Protein AF-A0A841VH98-F1 (afdb_monomer_lite)

Radius of gyration: 19.86 Å; chains: 1; bounding box: 43×53×38 Å

Foldseek 3Di:
DVVVVVVVVVVVCCVVCVVVVVVVVCVVQVVPPPRDPVDPVVDDPVRVVVVVVVVVVVVVLVVCCVVDDPVVNVVCCVPVVCPVVVVVVDPPDD

pLDDT: mean 80.6, std 12.74, range [43.28, 96.75]

Secondary structure (DSSP, 8-state):
-HHHHHHHHHHHHHHHHHHHHHHHHHHHHHTSTT---S------HHHHHHHHHHHHHHHHHHHHHHHS-HHHHHHHHHHTSTHHHHHHTS----

Sequence (94 aa):
YKLYTIIEEFEKWFQVNGQEWLNKIAEAMSNIPRINISTDWQFTEEEQQQLRQYYDANRLLVDCLNSASEKMRSHIEDTLLLPIAEVEKRPFKN

Structure (mmCIF, N/CA/C/O backbone):
data_AF-A0A841VH98-F1
#
_entry.id   AF-A0A841VH98-F1
#
loop_
_atom_site.group_PDB
_atom_site.id
_atom_site.type_symbol
_atom_site.label_atom_id
_atom_site.label_alt_id
_atom_site.label_comp_id
_atom_site.label_asym_id
_atom_site.label_entity_id
_atom_site.label_seq_id
_atom_site.pdbx_PDB_ins_code
_atom_site.Cartn_x
_atom_site.Cartn_y
_atom_site.Cartn_z
_atom_site.occupancy
_atom_site.B_iso_or_equiv
_atom_site.auth_seq_id
_atom_site.auth_comp_id
_atom_site.auth_asym_id
_atom_site.auth_atom_id
_atom_site.pdbx_PDB_model_num
ATOM 1 N N . TYR A 1 1 ? -10.670 28.152 1.175 1.00 62.38 1 TYR A N 1
ATOM 2 C CA . TYR A 1 1 ? -12.037 28.285 0.635 1.00 62.38 1 TYR A CA 1
ATOM 3 C C . TYR A 1 1 ? -12.458 27.055 -0.159 1.00 62.38 1 TYR A C 1
ATOM 5 O O . TYR A 1 1 ? -13.164 26.252 0.417 1.00 62.38 1 TYR A O 1
ATOM 13 N N . LYS A 1 2 ? -11.960 26.798 -1.380 1.00 71.19 2 LYS A N 1
ATOM 14 C CA . LYS A 1 2 ? -12.419 25.654 -2.204 1.00 71.19 2 LYS A CA 1
ATOM 15 C C . LYS A 1 2 ? -12.271 24.263 -1.551 1.00 71.19 2 LYS A C 1
ATOM 17 O O . LYS A 1 2 ? -13.186 23.461 -1.637 1.00 71.19 2 LYS A O 1
ATOM 22 N N . LEU A 1 3 ? -11.151 23.993 -0.870 1.00 66.50 3 LEU A N 1
ATOM 23 C CA . LEU A 1 3 ? -10.919 22.713 -0.176 1.00 66.50 3 LEU A CA 1
ATOM 24 C C . LEU A 1 3 ? -11.864 22.508 1.021 1.00 66.50 3 LEU A C 1
ATOM 26 O O . LEU A 1 3 ? -12.348 21.411 1.251 1.00 66.50 3 LEU A O 1
ATOM 30 N N . TYR A 1 4 ? -12.139 23.589 1.754 1.00 73.88 4 TYR A N 1
ATOM 31 C CA . TYR A 1 4 ? -13.032 23.586 2.913 1.00 73.88 4 TYR A CA 1
ATOM 32 C C . TYR A 1 4 ? -14.474 23.288 2.491 1.00 73.88 4 TYR A C 1
ATOM 34 O O . TYR A 1 4 ? -15.114 22.424 3.072 1.00 73.88 4 TYR A O 1
ATOM 42 N N . THR A 1 5 ? -14.933 23.904 1.399 1.00 79.94 5 THR A N 1
ATOM 43 C CA . THR A 1 5 ? -16.261 23.647 0.826 1.00 79.94 5 THR A CA 1
ATOM 44 C C . THR A 1 5 ? -16.438 22.188 0.397 1.00 79.94 5 THR A C 1
ATOM 46 O O . THR A 1 5 ? -17.476 21.599 0.668 1.00 79.94 5 THR A O 1
ATOM 49 N N . ILE A 1 6 ? -15.409 21.571 -0.197 1.00 83.69 6 ILE A N 1
ATOM 50 C CA . ILE A 1 6 ? -15.450 20.151 -0.591 1.00 83.69 6 ILE A CA 1
ATOM 51 C C . ILE A 1 6 ? -15.558 19.233 0.636 1.00 83.69 6 ILE A C 1
ATOM 53 O O . ILE A 1 6 ? -16.296 18.251 0.601 1.00 83.69 6 ILE A O 1
ATOM 57 N N . ILE A 1 7 ? -14.837 19.547 1.718 1.00 87.19 7 ILE A N 1
ATOM 58 C CA . ILE A 1 7 ? -14.890 18.766 2.962 1.00 87.19 7 ILE A CA 1
ATOM 59 C C . ILE A 1 7 ? -16.284 18.863 3.591 1.00 87.19 7 ILE A C 1
ATOM 61 O O . ILE A 1 7 ? -16.870 17.835 3.909 1.00 87.19 7 ILE A O 1
ATOM 65 N N . GLU A 1 8 ? -16.862 20.062 3.689 1.00 92.12 8 GLU A N 1
ATOM 66 C CA . GLU A 1 8 ? -18.210 20.251 4.244 1.00 92.12 8 GLU A CA 1
ATOM 67 C C . GLU A 1 8 ? -19.305 19.561 3.413 1.00 92.12 8 GLU A C 1
ATOM 69 O O . GLU A 1 8 ? -20.264 19.010 3.958 1.00 92.12 8 GLU A O 1
ATOM 74 N N . GLU A 1 9 ? -19.192 19.598 2.083 1.00 92.50 9 GLU A N 1
ATOM 75 C CA . GLU A 1 9 ? -20.117 18.907 1.179 1.00 92.50 9 GLU A CA 1
ATOM 76 C C . GLU A 1 9 ? -20.015 17.389 1.336 1.00 92.50 9 GLU A C 1
ATOM 78 O O . GLU A 1 9 ? -21.042 16.706 1.410 1.00 92.50 9 GLU A O 1
ATOM 83 N N . PHE A 1 10 ? -18.791 16.867 1.451 1.00 89.44 10 PHE A N 1
ATOM 84 C CA . PHE A 1 10 ? -18.558 15.456 1.723 1.00 89.44 10 PHE A CA 1
ATOM 85 C C . PHE A 1 10 ? -19.116 15.046 3.088 1.00 89.44 10 PHE A C 1
ATOM 87 O O . PHE A 1 10 ? -19.816 14.043 3.166 1.00 89.44 10 PHE A O 1
ATOM 94 N N . GLU A 1 11 ? -18.883 15.824 4.147 1.00 92.56 11 GLU A N 1
ATOM 95 C CA . GLU A 1 11 ? -19.394 15.536 5.492 1.00 92.56 11 GLU A CA 1
ATOM 96 C C . GLU A 1 11 ? -20.926 15.480 5.523 1.00 92.56 11 GLU A C 1
ATOM 98 O O . GLU A 1 11 ? -21.499 14.530 6.058 1.00 92.56 11 GLU A O 1
ATOM 103 N N . LYS A 1 12 ? -21.608 16.446 4.892 1.00 94.75 12 LYS A N 1
ATOM 104 C CA . LYS A 1 12 ? -23.078 16.453 4.791 1.00 94.75 12 LYS A CA 1
ATOM 105 C C . LYS A 1 12 ? -23.600 15.256 4.009 1.00 94.75 12 LYS A C 1
ATOM 107 O O . LYS A 1 12 ? -24.566 14.618 4.425 1.00 94.75 12 LYS A O 1
ATOM 112 N N . TRP A 1 13 ? -22.963 14.935 2.884 1.00 96.44 13 TRP A N 1
ATOM 113 C CA . TRP A 1 13 ? -23.316 13.749 2.113 1.00 96.44 13 TRP A CA 1
ATOM 114 C C . TRP A 1 13 ? -23.099 12.472 2.931 1.00 96.44 13 TRP A C 1
ATOM 116 O O . TRP A 1 13 ? -23.971 11.603 2.946 1.00 96.44 13 TRP A O 1
ATOM 126 N N . PHE A 1 14 ? -21.980 12.378 3.649 1.00 93.38 14 PHE A N 1
ATOM 127 C CA . PHE A 1 14 ? -21.603 11.216 4.444 1.00 93.38 14 PHE A CA 1
ATOM 128 C C . PHE A 1 14 ? -22.534 11.012 5.643 1.00 93.38 14 PHE A C 1
ATOM 130 O O . PHE A 1 14 ? -22.879 9.878 5.953 1.00 93.38 14 PHE A O 1
ATOM 137 N N . GLN A 1 15 ? -23.030 12.077 6.276 1.00 93.94 15 GLN A N 1
ATOM 138 C CA . GLN A 1 15 ? -24.029 11.947 7.345 1.00 93.94 15 GLN A CA 1
ATOM 139 C C . GLN A 1 15 ? -25.331 11.289 6.872 1.00 93.94 15 GLN A C 1
ATOM 141 O O . GLN A 1 15 ? -25.964 10.567 7.638 1.00 93.94 15 GLN A O 1
ATOM 146 N N . VAL A 1 16 ? -25.729 11.521 5.619 1.00 96.75 16 VAL A N 1
ATOM 147 C CA . VAL A 1 16 ? -26.976 10.978 5.058 1.00 96.75 16 VAL A CA 1
ATOM 148 C C . VAL A 1 16 ? -26.761 9.609 4.407 1.00 96.75 16 VAL A C 1
ATOM 150 O O . VAL A 1 16 ? -27.592 8.720 4.554 1.00 96.75 16 VAL A O 1
ATOM 153 N N . ASN A 1 17 ? -25.648 9.428 3.694 1.00 95.06 17 ASN A N 1
ATOM 154 C CA . ASN A 1 17 ? -25.425 8.279 2.808 1.00 95.06 17 ASN A CA 1
ATOM 155 C C . ASN A 1 17 ? -24.294 7.356 3.282 1.00 95.06 17 ASN A C 1
ATOM 157 O O . ASN A 1 17 ? -24.130 6.259 2.752 1.00 95.06 17 ASN A O 1
ATOM 161 N N . GLY A 1 18 ? -23.492 7.790 4.256 1.00 92.19 18 GLY A N 1
ATOM 162 C CA . GLY A 1 18 ? -22.236 7.144 4.634 1.00 92.19 18 GLY A CA 1
ATOM 163 C C . GLY A 1 18 ? -22.431 5.724 5.138 1.00 92.19 18 GLY A C 1
ATOM 164 O O . GLY A 1 18 ? -21.691 4.837 4.729 1.00 92.19 18 GLY A O 1
ATOM 165 N N . GLN A 1 19 ? -23.462 5.468 5.948 1.00 90.94 19 GLN A N 1
ATOM 166 C CA . GLN A 1 19 ? -23.708 4.118 6.459 1.00 90.94 19 GLN A CA 1
ATOM 167 C C . GLN A 1 19 ? -24.101 3.137 5.346 1.00 90.94 19 GLN A C 1
ATOM 169 O O . GLN A 1 19 ? -23.592 2.019 5.301 1.00 90.94 19 GLN A O 1
ATOM 174 N N . GLU A 1 20 ? -24.978 3.547 4.427 1.00 94.12 20 GLU A N 1
ATOM 175 C CA . GLU A 1 20 ? -25.360 2.716 3.280 1.00 94.12 20 GLU A CA 1
ATOM 176 C C . GLU A 1 20 ? -24.165 2.483 2.347 1.00 94.12 20 GLU A C 1
ATOM 178 O O . GLU A 1 20 ? -23.941 1.369 1.875 1.00 94.12 20 GLU A O 1
ATOM 183 N N . TRP A 1 21 ? -23.360 3.521 2.119 1.00 92.88 21 TRP A N 1
ATOM 184 C CA . TRP A 1 21 ? -22.134 3.441 1.334 1.00 92.88 21 TRP A CA 1
ATOM 185 C C . TRP A 1 21 ? -21.106 2.485 1.956 1.00 92.88 21 TRP A C 1
ATOM 187 O O . TRP A 1 21 ? -20.587 1.618 1.254 1.00 92.88 21 TRP A O 1
ATOM 197 N N . LEU A 1 22 ? -20.874 2.567 3.272 1.00 87.62 22 LEU A N 1
ATOM 198 C CA . LEU A 1 22 ? -20.002 1.647 4.009 1.00 87.62 22 LEU A CA 1
ATOM 199 C C . LEU A 1 22 ? -20.506 0.202 3.936 1.00 87.62 22 LEU A C 1
ATOM 201 O O . LEU A 1 22 ? -19.704 -0.704 3.727 1.00 87.62 22 LEU A O 1
ATOM 205 N N . ASN A 1 23 ? -21.817 -0.020 4.047 1.00 87.75 23 ASN A N 1
ATOM 206 C CA . ASN A 1 23 ? -22.403 -1.357 3.939 1.00 87.75 23 ASN A CA 1
ATOM 207 C C . ASN A 1 23 ? -22.207 -1.949 2.534 1.00 87.75 23 ASN A C 1
ATOM 209 O O . ASN A 1 23 ? -21.788 -3.098 2.416 1.00 87.75 23 ASN A O 1
ATOM 213 N N . LYS A 1 24 ? -22.434 -1.159 1.474 1.00 88.06 24 LYS A N 1
ATOM 214 C CA . LYS A 1 24 ? -22.192 -1.583 0.081 1.00 88.06 24 LYS A CA 1
ATOM 215 C C . LYS A 1 24 ? -20.726 -1.910 -0.170 1.00 88.06 24 LYS A C 1
ATOM 217 O O . LYS A 1 24 ? -20.412 -2.864 -0.874 1.00 88.06 24 LYS A O 1
ATOM 222 N N . ILE A 1 25 ? -19.828 -1.125 0.415 1.00 83.88 25 ILE A N 1
ATOM 223 C CA . ILE A 1 25 ? -18.390 -1.370 0.353 1.00 83.88 25 ILE A CA 1
ATOM 224 C C . ILE A 1 25 ? -18.039 -2.670 1.086 1.00 83.88 25 ILE A C 1
ATOM 226 O O . ILE A 1 25 ? -17.368 -3.524 0.514 1.00 83.88 25 ILE A O 1
ATOM 230 N N . ALA A 1 26 ? -18.531 -2.862 2.311 1.00 80.62 26 ALA A N 1
ATOM 231 C CA . ALA A 1 26 ? -18.304 -4.080 3.084 1.00 80.62 26 ALA A CA 1
ATOM 232 C C . ALA A 1 26 ? -18.829 -5.330 2.362 1.00 80.62 26 ALA A C 1
ATOM 234 O O . ALA A 1 26 ? -18.134 -6.339 2.324 1.00 80.62 26 ALA A O 1
ATOM 235 N N . GLU A 1 27 ? -20.006 -5.252 1.740 1.00 83.06 27 GLU A N 1
ATOM 236 C CA . GLU A 1 27 ? -20.586 -6.324 0.924 1.00 83.06 27 GLU A CA 1
ATOM 237 C C . GLU A 1 27 ? -19.763 -6.604 -0.341 1.00 83.06 27 GLU A C 1
ATOM 239 O O . GLU A 1 27 ? -19.454 -7.753 -0.651 1.00 83.06 27 GLU A O 1
ATOM 244 N N . ALA A 1 28 ? -19.356 -5.568 -1.077 1.00 80.25 28 ALA A N 1
ATOM 245 C CA . ALA A 1 28 ? -18.524 -5.745 -2.264 1.00 80.25 28 ALA A CA 1
ATOM 246 C C . ALA A 1 28 ? -17.172 -6.392 -1.920 1.00 80.25 28 ALA A C 1
ATOM 248 O O . ALA A 1 28 ? -16.650 -7.192 -2.694 1.00 80.25 28 ALA A O 1
ATOM 249 N N . MET A 1 29 ? -16.616 -6.066 -0.753 1.00 71.38 29 MET A N 1
ATOM 250 C CA . MET A 1 29 ? -15.296 -6.521 -0.321 1.00 71.38 29 MET A CA 1
ATOM 251 C C . MET A 1 29 ? -15.326 -7.876 0.387 1.00 71.38 29 MET A C 1
ATOM 253 O O . MET A 1 29 ? -14.391 -8.649 0.205 1.00 71.38 29 MET A O 1
ATOM 257 N N . SER A 1 30 ? -16.392 -8.212 1.122 1.00 67.50 30 SER A N 1
ATOM 258 C CA . SER A 1 30 ? -16.564 -9.539 1.739 1.00 67.50 30 SER A CA 1
ATOM 259 C C . SER A 1 30 ? -16.646 -10.659 0.697 1.00 67.50 30 SER A C 1
ATOM 261 O O . SER A 1 30 ? -16.257 -11.793 0.967 1.00 67.50 30 SER A O 1
ATOM 263 N N . ASN A 1 31 ? -17.078 -10.320 -0.519 1.00 67.81 31 ASN A N 1
ATOM 264 C CA . ASN A 1 31 ? -17.097 -11.215 -1.672 1.00 67.81 31 ASN A CA 1
ATOM 265 C C . ASN A 1 31 ? -15.729 -11.366 -2.365 1.00 67.81 31 ASN A C 1
ATOM 267 O O . ASN A 1 31 ? -15.616 -12.115 -3.336 1.00 67.81 31 ASN A O 1
ATOM 271 N N . ILE A 1 32 ? -14.681 -10.679 -1.892 1.00 69.44 32 ILE A N 1
ATOM 272 C CA . ILE A 1 32 ? -13.327 -10.760 -2.445 1.00 69.44 32 ILE A CA 1
ATOM 273 C C . ILE A 1 32 ? -12.442 -11.541 -1.458 1.00 69.44 32 ILE A C 1
ATOM 275 O O . ILE A 1 32 ? -12.009 -10.982 -0.452 1.00 69.44 32 ILE A O 1
ATOM 279 N N . PRO A 1 33 ? -12.073 -12.806 -1.757 1.00 56.56 33 PRO A N 1
ATOM 280 C CA . PRO A 1 33 ? -11.374 -13.701 -0.821 1.00 56.56 33 PRO A CA 1
ATOM 281 C C . PRO A 1 33 ? -10.028 -13.194 -0.279 1.00 56.56 33 PRO A C 1
ATOM 283 O O . PRO A 1 33 ? -9.479 -13.766 0.655 1.00 56.56 33 PRO A O 1
ATOM 286 N N . ARG A 1 34 ? -9.456 -12.157 -0.899 1.00 60.16 34 ARG A N 1
ATOM 287 C CA . ARG A 1 34 ? -8.145 -11.581 -0.561 1.00 60.16 34 ARG A CA 1
ATOM 288 C C . ARG A 1 34 ? -8.237 -10.264 0.205 1.00 60.16 34 ARG A C 1
ATOM 290 O O . ARG A 1 34 ? -7.212 -9.737 0.623 1.00 60.16 34 ARG A O 1
ATOM 297 N N . ILE A 1 35 ? -9.436 -9.709 0.348 1.00 55.94 35 ILE A N 1
ATOM 298 C CA . ILE A 1 35 ? -9.648 -8.396 0.938 1.00 55.94 35 ILE A CA 1
ATOM 299 C C . ILE A 1 35 ? -10.266 -8.593 2.317 1.00 55.94 35 ILE A C 1
ATOM 301 O O . ILE A 1 35 ? -11.467 -8.779 2.469 1.00 55.94 35 ILE A O 1
ATOM 305 N N . ASN A 1 36 ? -9.416 -8.551 3.339 1.00 59.31 36 ASN A N 1
ATOM 306 C CA . ASN A 1 36 ? -9.841 -8.675 4.723 1.00 59.31 36 ASN A CA 1
ATOM 307 C C . ASN A 1 36 ? -9.754 -7.310 5.423 1.00 59.31 36 ASN A C 1
ATOM 309 O O . ASN A 1 36 ? -8.809 -7.011 6.147 1.00 59.31 36 ASN A O 1
ATOM 313 N N . ILE A 1 37 ? -10.723 -6.444 5.120 1.00 55.78 37 ILE A N 1
ATOM 314 C CA . ILE A 1 37 ? -10.746 -5.040 5.575 1.00 55.78 37 ILE A CA 1
ATOM 315 C C . ILE A 1 37 ? -11.354 -4.895 6.970 1.00 55.78 37 ILE A C 1
ATOM 317 O O . ILE A 1 37 ? -11.100 -3.909 7.652 1.00 55.78 37 ILE A O 1
ATOM 321 N N . SER A 1 38 ? -12.132 -5.881 7.417 1.00 52.50 38 SER A N 1
ATOM 322 C CA . SER A 1 38 ? -12.741 -5.879 8.749 1.00 52.50 38 SER A CA 1
ATOM 323 C C . SER A 1 38 ? -11.858 -6.498 9.828 1.00 52.50 38 SER A C 1
ATOM 325 O O . SER A 1 38 ? -12.243 -6.485 10.994 1.00 52.50 38 SER A O 1
ATOM 327 N N . THR A 1 39 ? -10.721 -7.093 9.462 1.00 58.03 39 THR A N 1
ATOM 328 C CA . THR A 1 39 ? -9.814 -7.654 10.460 1.00 58.03 39 THR A CA 1
ATOM 329 C C . THR A 1 39 ? -8.935 -6.534 10.967 1.00 58.03 39 THR A C 1
ATOM 331 O O . THR A 1 39 ? -8.118 -5.989 10.231 1.00 58.03 39 THR A O 1
ATOM 334 N N . ASP A 1 40 ? -9.126 -6.176 12.231 1.00 66.44 40 ASP A N 1
ATOM 335 C CA . ASP A 1 40 ? -8.082 -5.490 12.969 1.00 66.44 40 ASP A CA 1
ATOM 336 C C . ASP A 1 40 ? -6.89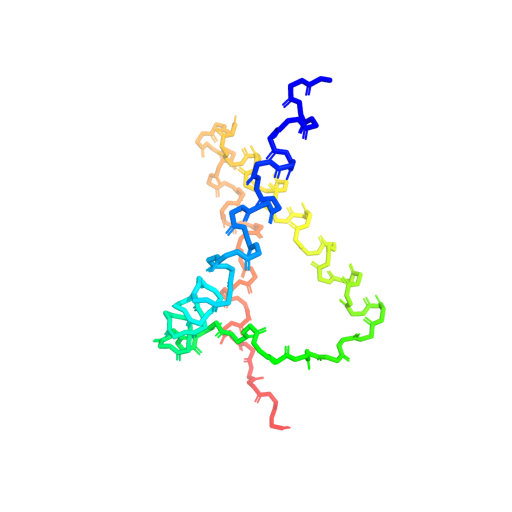8 -6.459 13.038 1.00 66.44 40 ASP A C 1
ATOM 338 O O . ASP A 1 40 ? -6.936 -7.454 13.762 1.00 66.44 40 ASP A O 1
ATOM 342 N N . TRP A 1 41 ? -5.900 -6.229 12.186 1.00 74.81 41 TRP A N 1
ATOM 343 C CA . TRP A 1 41 ? -4.760 -7.125 12.011 1.00 74.81 41 TRP A CA 1
ATOM 344 C C . TRP A 1 41 ? -3.867 -7.192 13.260 1.00 74.81 41 TRP A C 1
ATOM 346 O O . TRP A 1 41 ? -2.969 -8.026 13.296 1.00 74.81 41 TRP A O 1
ATOM 356 N N . GLN A 1 42 ? -4.119 -6.346 14.274 1.00 83.50 42 GLN A N 1
ATOM 357 C CA . GLN A 1 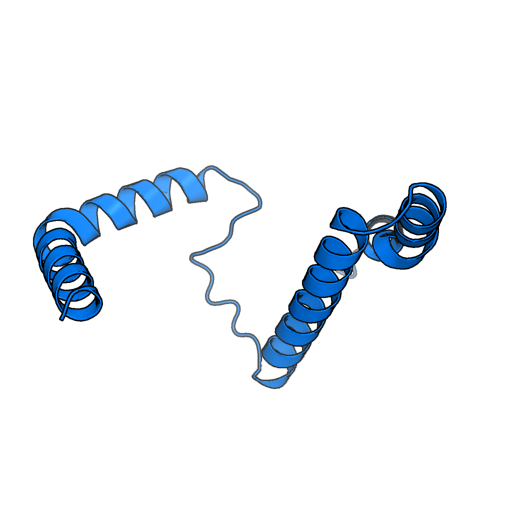42 ? -3.381 -6.290 15.543 1.00 83.50 42 GLN A CA 1
ATOM 358 C C . GLN A 1 42 ? -1.860 -6.146 15.363 1.00 83.50 42 GLN A C 1
ATOM 360 O O . GLN A 1 42 ? -1.092 -6.588 16.215 1.00 83.50 42 GLN A O 1
ATOM 365 N N . PHE A 1 43 ? -1.411 -5.540 14.259 1.00 84.50 43 PHE A N 1
ATOM 366 C CA . PHE A 1 43 ? 0.015 -5.347 14.011 1.00 84.50 43 PHE A CA 1
ATOM 367 C C . PHE A 1 43 ? 0.634 -4.453 15.082 1.00 84.50 43 PHE A C 1
ATOM 369 O O . PHE A 1 43 ? 0.084 -3.386 15.390 1.00 84.50 43 PHE A O 1
ATOM 376 N N . THR A 1 44 ? 1.811 -4.836 15.580 1.00 91.88 44 THR A N 1
ATOM 377 C CA . THR A 1 44 ? 2.595 -3.953 16.453 1.00 91.88 44 THR A CA 1
ATOM 378 C C . THR A 1 44 ? 3.024 -2.696 15.696 1.00 91.88 44 THR A C 1
ATOM 380 O O . THR A 1 44 ? 3.011 -2.648 14.462 1.00 91.88 44 THR A O 1
ATOM 383 N N . GLU A 1 45 ? 3.428 -1.650 16.417 1.00 89.69 45 GLU A N 1
ATOM 384 C CA . GLU A 1 45 ? 3.929 -0.428 15.778 1.00 89.69 45 GLU A CA 1
ATOM 385 C C . GLU A 1 45 ? 5.130 -0.714 14.861 1.00 89.69 45 GLU A C 1
ATOM 387 O O . GLU A 1 45 ? 5.223 -0.150 13.765 1.00 89.69 45 GLU A O 1
ATOM 392 N N . GLU A 1 46 ? 6.011 -1.635 15.261 1.00 94.56 46 GLU A N 1
ATOM 393 C CA . GLU A 1 46 ? 7.143 -2.084 14.453 1.00 94.56 46 GLU A CA 1
ATOM 394 C C . GLU A 1 46 ? 6.698 -2.808 13.179 1.00 94.56 46 GLU A C 1
ATOM 396 O O . GLU A 1 46 ? 7.214 -2.513 12.099 1.00 94.56 46 GLU A O 1
ATOM 401 N N . GLU A 1 47 ? 5.728 -3.720 13.267 1.00 88.06 47 GLU A N 1
ATOM 402 C CA . GLU A 1 47 ? 5.198 -4.441 12.102 1.00 88.06 47 GLU A CA 1
ATOM 403 C C . GLU A 1 47 ? 4.517 -3.481 11.120 1.00 88.06 47 GLU A C 1
ATOM 405 O O . GLU A 1 47 ? 4.754 -3.535 9.911 1.00 88.06 47 GLU A O 1
ATOM 410 N N . GLN A 1 48 ? 3.741 -2.521 11.630 1.00 87.19 48 GLN A N 1
ATOM 411 C CA . GLN A 1 48 ? 3.153 -1.468 10.804 1.00 87.19 48 GLN A CA 1
ATOM 412 C C . GLN A 1 48 ? 4.228 -0.620 10.117 1.00 87.19 48 GLN A C 1
ATOM 414 O O . GLN A 1 48 ? 4.067 -0.223 8.961 1.00 87.19 48 GLN A O 1
ATOM 419 N N . GLN A 1 49 ? 5.336 -0.339 10.807 1.00 91.69 49 GLN A N 1
ATOM 420 C CA . GLN A 1 49 ? 6.447 0.407 10.230 1.00 91.69 49 GLN A CA 1
ATOM 421 C C . GLN A 1 49 ? 7.147 -0.381 9.119 1.00 91.69 49 GLN A C 1
ATOM 423 O O . GLN A 1 49 ? 7.482 0.200 8.086 1.00 91.69 49 GLN A O 1
ATOM 428 N N . GLN A 1 50 ? 7.319 -1.691 9.287 1.00 90.69 50 GLN A N 1
ATOM 429 C CA . GLN A 1 50 ? 7.862 -2.565 8.246 1.00 90.69 50 GLN A CA 1
ATOM 430 C C . GLN A 1 50 ? 6.948 -2.616 7.017 1.00 90.69 50 GLN A C 1
ATOM 432 O O . GLN A 1 50 ? 7.427 -2.507 5.888 1.00 90.69 50 GLN A O 1
ATOM 437 N N . LEU A 1 51 ? 5.630 -2.706 7.219 1.00 87.44 51 LEU A N 1
ATOM 438 C CA . LEU A 1 51 ? 4.654 -2.665 6.127 1.00 87.44 51 LEU A CA 1
ATOM 439 C C . LEU A 1 51 ? 4.682 -1.324 5.384 1.00 87.44 51 LEU A C 1
ATOM 441 O O . LEU A 1 51 ? 4.640 -1.311 4.153 1.00 87.44 51 LEU A O 1
ATOM 445 N N . ARG A 1 52 ? 4.818 -0.201 6.103 1.00 89.00 52 ARG A N 1
ATOM 446 C CA . ARG A 1 52 ? 5.000 1.125 5.489 1.00 89.00 52 ARG A CA 1
ATOM 447 C C . ARG A 1 52 ? 6.273 1.194 4.651 1.00 89.00 52 ARG A C 1
ATOM 449 O O . ARG A 1 52 ? 6.210 1.612 3.502 1.00 89.00 52 ARG A O 1
ATOM 456 N N . GLN A 1 53 ? 7.401 0.717 5.176 1.00 89.81 53 GLN A N 1
ATOM 457 C CA . GLN A 1 53 ? 8.664 0.679 4.430 1.00 89.81 53 GLN A CA 1
ATOM 458 C C . GLN A 1 53 ? 8.561 -0.177 3.162 1.00 89.81 53 GLN A C 1
ATOM 460 O O . GLN A 1 53 ? 9.033 0.231 2.103 1.00 89.81 53 GLN A O 1
ATOM 465 N N . TYR A 1 54 ? 7.915 -1.342 3.256 1.00 88.19 54 TYR A N 1
ATOM 466 C CA . TYR A 1 54 ? 7.653 -2.201 2.103 1.00 88.19 54 TYR A CA 1
ATOM 467 C C . TYR A 1 54 ? 6.790 -1.489 1.053 1.00 88.19 54 TYR A C 1
ATOM 469 O O . TYR A 1 54 ? 7.118 -1.502 -0.134 1.00 88.19 54 TYR A O 1
ATOM 477 N N . TYR A 1 55 ? 5.712 -0.830 1.483 1.00 88.25 55 TYR A N 1
ATOM 478 C CA . TYR A 1 55 ? 4.847 -0.049 0.603 1.00 88.25 55 TYR A CA 1
ATOM 479 C C . TYR A 1 55 ? 5.604 1.094 -0.090 1.00 88.25 55 TYR A C 1
ATOM 481 O O . TYR A 1 55 ? 5.539 1.208 -1.314 1.00 88.25 55 TYR A O 1
ATOM 489 N N . ASP A 1 56 ? 6.353 1.902 0.662 1.00 90.62 56 ASP A N 1
ATOM 490 C CA . ASP A 1 56 ? 7.084 3.054 0.127 1.00 90.62 56 ASP A CA 1
ATOM 491 C C . ASP A 1 56 ? 8.153 2.624 -0.887 1.00 90.62 56 ASP A C 1
ATOM 493 O O . ASP A 1 56 ? 8.285 3.236 -1.950 1.00 90.62 56 ASP A O 1
ATOM 497 N N . ALA A 1 57 ? 8.869 1.531 -0.605 1.00 89.12 57 ALA A N 1
ATOM 498 C CA . ALA A 1 57 ? 9.841 0.959 -1.532 1.00 89.12 57 ALA A CA 1
ATOM 499 C C . ALA A 1 57 ? 9.175 0.479 -2.832 1.00 89.12 57 ALA A C 1
ATOM 501 O O . ALA A 1 57 ? 9.644 0.803 -3.923 1.00 89.12 57 ALA A O 1
ATOM 502 N N . ASN A 1 58 ? 8.051 -0.238 -2.743 1.00 87.81 58 ASN A N 1
ATOM 503 C CA . ASN A 1 58 ? 7.330 -0.705 -3.929 1.00 87.81 58 ASN A CA 1
ATOM 504 C C . ASN A 1 58 ? 6.722 0.437 -4.740 1.00 87.81 58 ASN A C 1
ATOM 506 O O . ASN A 1 58 ? 6.721 0.387 -5.968 1.00 87.81 58 ASN A O 1
ATOM 510 N N . ARG A 1 59 ? 6.236 1.488 -4.077 1.00 88.81 59 ARG A N 1
ATOM 511 C CA . ARG A 1 59 ? 5.751 2.687 -4.758 1.00 88.81 59 ARG A CA 1
ATOM 512 C C . ARG A 1 59 ? 6.869 3.343 -5.567 1.00 88.81 59 ARG A C 1
ATOM 514 O O . ARG A 1 59 ? 6.661 3.638 -6.740 1.00 88.81 59 ARG A O 1
ATOM 521 N N . LEU A 1 60 ? 8.056 3.493 -4.976 1.00 90.31 60 LEU A N 1
ATOM 522 C CA . LEU A 1 60 ? 9.228 4.000 -5.689 1.00 90.31 60 LEU A CA 1
ATOM 523 C C . LEU A 1 60 ? 9.568 3.126 -6.905 1.00 90.31 60 LEU A C 1
ATOM 525 O O . LEU A 1 60 ? 9.850 3.658 -7.975 1.00 90.31 60 LEU A O 1
ATOM 529 N N . LEU A 1 61 ? 9.496 1.797 -6.774 1.00 88.31 61 LEU A N 1
ATOM 530 C CA . LEU A 1 61 ? 9.724 0.884 -7.900 1.00 88.31 61 LEU A CA 1
ATOM 531 C C . LEU A 1 61 ? 8.723 1.107 -9.037 1.00 88.31 61 LEU A C 1
ATOM 533 O O . LEU A 1 61 ? 9.131 1.176 -10.194 1.00 88.31 61 LEU A O 1
ATOM 537 N N . VAL A 1 62 ? 7.435 1.266 -8.727 1.00 87.88 62 VAL A N 1
ATOM 538 C CA . VAL A 1 62 ? 6.397 1.568 -9.727 1.00 87.88 62 VAL A CA 1
ATOM 539 C C . VAL A 1 62 ? 6.665 2.905 -10.417 1.00 87.88 62 VAL A C 1
ATOM 541 O O . VAL A 1 62 ? 6.605 2.989 -11.645 1.00 87.88 62 VAL A O 1
ATOM 544 N N . ASP A 1 63 ? 7.023 3.938 -9.655 1.00 89.19 63 ASP A N 1
ATOM 545 C CA . ASP A 1 63 ? 7.363 5.254 -10.202 1.00 89.19 63 ASP A CA 1
ATOM 546 C C . ASP A 1 63 ? 8.586 5.172 -11.140 1.00 89.19 63 ASP A C 1
ATOM 548 O O . ASP A 1 63 ? 8.597 5.761 -12.229 1.00 89.19 63 ASP A O 1
ATOM 552 N N . CYS A 1 64 ? 9.593 4.371 -10.775 1.00 87.94 64 CYS A N 1
ATOM 553 C CA . CYS A 1 64 ? 10.736 4.076 -11.635 1.00 87.94 64 CYS A CA 1
ATOM 554 C C . CYS A 1 64 ? 10.323 3.320 -12.905 1.00 87.94 64 CYS A C 1
ATOM 556 O O . CYS A 1 64 ? 10.729 3.715 -13.992 1.00 87.94 64 CYS A O 1
ATOM 558 N N . LEU A 1 65 ? 9.494 2.278 -12.817 1.00 88.75 65 LEU A N 1
ATOM 559 C CA . LEU A 1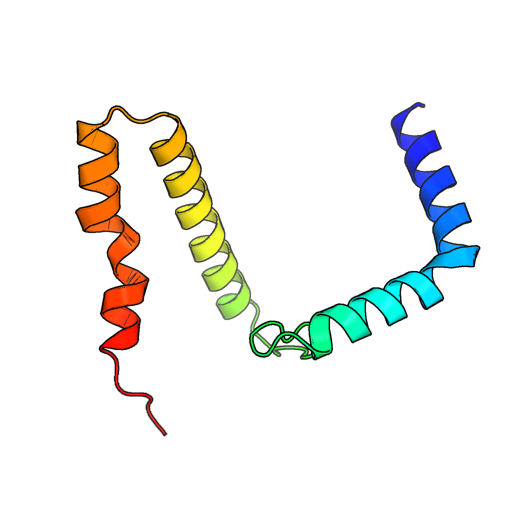 65 ? 9.039 1.497 -13.980 1.00 88.75 65 LEU A CA 1
ATOM 560 C C . LEU A 1 65 ? 8.289 2.357 -15.006 1.00 88.75 65 LEU A C 1
ATOM 562 O O . LEU A 1 65 ? 8.483 2.201 -16.220 1.00 88.75 65 LEU A O 1
ATOM 566 N N . ASN A 1 66 ? 7.473 3.292 -14.516 1.00 89.19 66 ASN A N 1
ATOM 567 C CA . ASN A 1 66 ? 6.699 4.219 -15.339 1.00 89.19 66 ASN A CA 1
ATOM 568 C C . ASN A 1 66 ? 7.578 5.222 -16.099 1.00 89.19 66 ASN A C 1
ATOM 570 O O . ASN A 1 66 ? 7.200 5.672 -17.179 1.00 89.19 66 ASN A O 1
ATOM 574 N N . SER A 1 67 ? 8.752 5.556 -15.561 1.00 90.12 67 SER A N 1
ATOM 575 C CA . SER A 1 67 ? 9.687 6.532 -16.138 1.00 90.12 67 SER A CA 1
ATOM 576 C C . SER A 1 67 ? 10.935 5.905 -16.782 1.00 90.12 67 SER A C 1
ATOM 578 O O . SER A 1 67 ? 11.702 6.599 -17.450 1.00 90.12 67 SER A O 1
ATOM 580 N N . ALA A 1 68 ? 11.138 4.597 -16.617 1.00 90.75 68 ALA A N 1
ATOM 581 C CA . ALA A 1 68 ? 12.306 3.863 -17.088 1.00 90.75 68 ALA A CA 1
ATOM 582 C C . ALA A 1 68 ? 12.294 3.592 -18.601 1.00 90.75 68 ALA A C 1
ATOM 584 O O . ALA A 1 68 ? 11.250 3.374 -19.221 1.00 90.75 68 ALA A O 1
ATOM 585 N N . SER A 1 69 ? 13.496 3.514 -19.181 1.00 92.44 69 SER A N 1
ATOM 586 C CA . SER A 1 69 ? 13.706 2.932 -20.511 1.00 92.44 69 SER A CA 1
ATOM 587 C C . SER A 1 69 ? 13.417 1.429 -20.499 1.00 92.44 69 SER A C 1
ATOM 589 O O . SER A 1 69 ? 13.525 0.791 -19.454 1.00 92.44 69 SER A O 1
ATOM 591 N N . GLU A 1 70 ? 13.117 0.831 -21.656 1.00 90.50 70 GLU A N 1
ATOM 592 C CA . GLU A 1 70 ? 12.802 -0.607 -21.762 1.00 90.50 70 GLU A CA 1
ATOM 593 C C . GLU A 1 70 ? 13.866 -1.505 -21.115 1.00 90.50 70 GLU A C 1
ATOM 595 O O . GLU A 1 70 ? 13.538 -2.414 -20.357 1.00 90.50 70 GLU A O 1
ATOM 600 N N . LYS A 1 71 ? 15.152 -1.201 -21.335 1.00 91.25 71 LYS A N 1
ATOM 601 C CA . LYS A 1 71 ? 16.265 -1.946 -20.729 1.00 91.25 71 LYS A CA 1
ATOM 602 C C . LYS A 1 71 ? 16.254 -1.861 -19.201 1.00 91.25 71 LYS A C 1
ATOM 604 O O . LYS A 1 71 ? 16.523 -2.850 -18.527 1.00 91.25 71 LYS A O 1
ATOM 609 N N . MET A 1 72 ? 15.984 -0.676 -18.658 1.00 87.44 72 MET A N 1
ATOM 610 C CA . MET A 1 72 ? 15.937 -0.473 -17.211 1.00 87.44 72 MET A CA 1
ATOM 611 C C . MET A 1 72 ? 14.680 -1.107 -16.606 1.00 87.44 72 MET A C 1
ATOM 613 O O . MET A 1 72 ? 14.760 -1.715 -15.546 1.00 87.44 72 MET A O 1
ATOM 617 N N . ARG A 1 73 ? 13.545 -1.033 -17.307 1.00 89.69 73 ARG A N 1
ATOM 618 C CA . ARG A 1 73 ? 12.292 -1.681 -16.914 1.00 89.69 73 ARG A CA 1
ATOM 619 C C . ARG A 1 73 ? 12.463 -3.195 -16.789 1.00 89.69 73 ARG A C 1
ATOM 621 O O . ARG A 1 73 ? 12.210 -3.724 -15.715 1.00 89.69 73 ARG A O 1
ATOM 628 N N . SER A 1 74 ? 13.001 -3.847 -17.822 1.00 86.50 74 SER A N 1
ATOM 629 C CA . SER A 1 74 ? 13.291 -5.289 -17.800 1.00 86.50 74 SER A CA 1
ATOM 630 C C . SER A 1 74 ? 14.252 -5.660 -16.667 1.00 86.50 74 SER A C 1
ATOM 632 O O . SER A 1 74 ? 14.014 -6.627 -15.956 1.00 86.50 74 SER A O 1
A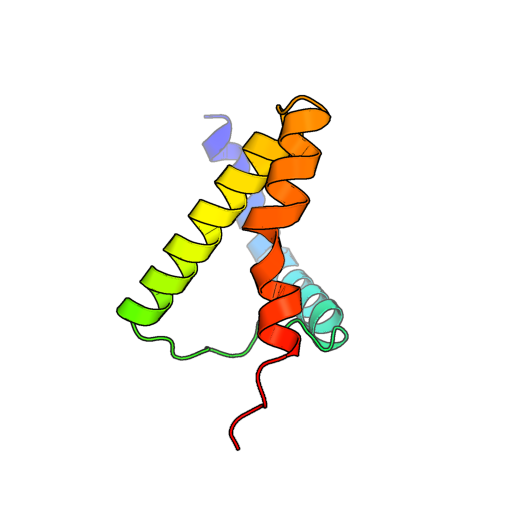TOM 634 N N . HIS A 1 75 ? 15.289 -4.853 -16.413 1.00 87.00 75 HIS A N 1
ATOM 635 C CA . HIS A 1 75 ? 16.200 -5.115 -15.297 1.00 87.00 75 HIS A CA 1
ATOM 636 C C . HIS A 1 75 ? 15.513 -5.025 -13.923 1.00 87.00 75 HIS A C 1
ATOM 638 O O . HIS A 1 75 ? 15.783 -5.852 -13.054 1.00 87.00 75 HIS A O 1
ATOM 644 N N . ILE A 1 76 ? 14.629 -4.042 -13.717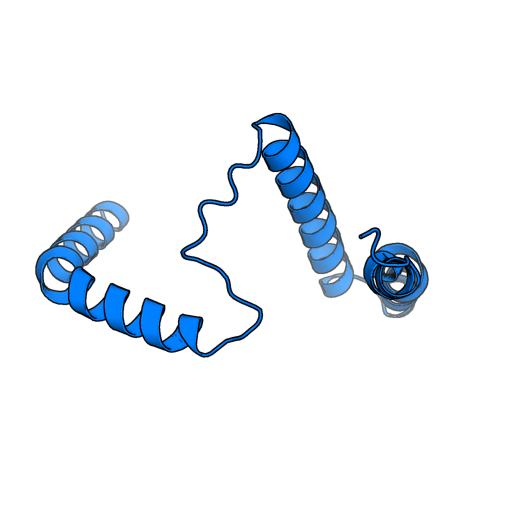 1.00 85.25 76 ILE A N 1
ATOM 645 C CA . ILE A 1 76 ? 13.862 -3.885 -12.470 1.00 85.25 76 ILE A CA 1
ATOM 646 C C . ILE A 1 76 ? 12.893 -5.060 -12.284 1.00 85.25 76 ILE A C 1
ATOM 648 O O . ILE A 1 76 ? 12.822 -5.621 -11.190 1.00 85.25 76 ILE A O 1
ATOM 652 N N . GLU A 1 77 ? 12.183 -5.452 -13.343 1.00 83.56 77 GLU A N 1
ATOM 653 C CA . GLU A 1 77 ? 11.258 -6.592 -13.339 1.00 83.56 77 GLU A CA 1
ATOM 654 C C . GLU A 1 77 ? 11.978 -7.901 -12.984 1.00 83.56 77 GLU A C 1
ATOM 656 O O . GLU A 1 77 ? 11.520 -8.631 -12.105 1.00 83.56 77 GLU A O 1
ATOM 661 N N . ASP A 1 78 ? 13.153 -8.141 -13.573 1.00 82.81 78 ASP A N 1
ATOM 662 C CA . ASP A 1 78 ? 13.923 -9.373 -13.379 1.00 82.81 78 ASP A CA 1
ATOM 663 C C . ASP A 1 78 ? 14.625 -9.467 -12.015 1.00 82.81 78 ASP A C 1
ATOM 665 O O . ASP A 1 78 ? 15.026 -10.558 -11.616 1.00 82.81 78 ASP A O 1
ATOM 669 N N . THR A 1 79 ? 14.827 -8.354 -11.300 1.00 81.50 79 THR A N 1
ATOM 670 C CA . THR A 1 79 ? 15.665 -8.336 -10.081 1.00 81.50 79 THR A CA 1
ATOM 671 C C . THR A 1 79 ? 14.935 -7.900 -8.817 1.00 81.50 79 THR A C 1
ATOM 673 O O . THR A 1 79 ? 15.158 -8.485 -7.757 1.00 81.50 79 THR A O 1
ATOM 676 N N . LEU A 1 80 ? 14.065 -6.892 -8.900 1.00 79.44 80 LEU A N 1
ATOM 677 C CA . LEU A 1 80 ? 13.453 -6.250 -7.731 1.00 79.44 80 LEU A CA 1
ATOM 678 C C . LEU A 1 80 ? 11.999 -6.680 -7.510 1.00 79.44 80 LEU A C 1
ATOM 680 O O . LEU A 1 80 ? 11.511 -6.589 -6.386 1.00 79.44 80 LEU A O 1
ATOM 684 N N . LEU A 1 81 ? 11.323 -7.199 -8.544 1.00 71.38 81 LEU A N 1
ATOM 685 C CA . LEU A 1 81 ? 9.945 -7.709 -8.456 1.00 71.38 81 LEU A CA 1
ATOM 686 C C . LEU A 1 81 ? 9.849 -9.229 -8.217 1.00 71.38 81 LEU A C 1
ATOM 688 O O . LEU A 1 81 ? 8.754 -9.786 -8.136 1.00 71.38 81 LEU A O 1
ATOM 692 N N . LEU A 1 82 ? 10.984 -9.889 -7.972 1.00 65.50 82 LEU A N 1
ATOM 693 C CA . LEU A 1 82 ? 11.059 -11.292 -7.554 1.00 65.50 82 LEU A CA 1
ATOM 694 C C . LEU A 1 82 ? 10.464 -11.663 -6.171 1.00 65.50 82 LEU A C 1
ATOM 696 O O . LEU A 1 82 ? 10.318 -12.867 -5.940 1.00 65.50 82 LEU A O 1
ATOM 700 N N . PRO A 1 83 ? 10.085 -10.752 -5.237 1.00 66.19 83 PRO A N 1
ATOM 701 C CA . PRO A 1 83 ? 9.589 -11.167 -3.926 1.00 66.19 83 PRO A CA 1
ATOM 702 C C . PRO A 1 83 ? 8.387 -12.110 -3.978 1.00 66.19 83 PRO A C 1
ATOM 704 O O . PRO A 1 83 ? 8.292 -12.975 -3.120 1.00 66.19 83 PRO A O 1
ATOM 707 N N . ILE A 1 84 ? 7.498 -12.002 -4.972 1.00 62.25 84 ILE A N 1
ATOM 708 C CA . ILE A 1 84 ? 6.315 -12.877 -5.060 1.00 62.25 84 ILE A CA 1
ATOM 709 C C . ILE A 1 84 ? 6.716 -14.302 -5.453 1.00 62.25 84 ILE A C 1
ATOM 711 O O . ILE A 1 84 ? 6.350 -15.242 -4.753 1.00 62.25 84 ILE A O 1
ATOM 715 N N . ALA A 1 85 ? 7.533 -14.461 -6.499 1.00 65.12 85 ALA A N 1
ATOM 716 C CA . ALA A 1 85 ? 8.025 -15.771 -6.930 1.00 65.12 85 ALA A CA 1
ATOM 717 C C . ALA A 1 85 ? 8.852 -16.465 -5.834 1.00 65.12 85 ALA A C 1
ATOM 719 O O . ALA A 1 85 ? 8.842 -17.690 -5.718 1.00 65.12 85 ALA A O 1
ATOM 720 N N . GLU A 1 86 ? 9.546 -15.690 -4.997 1.00 70.56 86 GLU A N 1
ATOM 721 C CA . GLU A 1 86 ? 10.314 -16.226 -3.875 1.00 70.56 86 GLU A CA 1
ATOM 722 C C . GLU A 1 86 ? 9.457 -16.487 -2.628 1.00 70.56 86 GLU A C 1
ATOM 724 O O . GLU A 1 86 ? 9.758 -17.405 -1.867 1.00 70.56 86 GLU A O 1
ATOM 729 N N . VAL A 1 87 ? 8.377 -15.727 -2.418 1.00 67.88 87 VAL A N 1
ATOM 730 C CA . VAL A 1 87 ? 7.379 -15.969 -1.362 1.00 67.88 87 VAL A CA 1
ATOM 731 C C . VAL A 1 87 ? 6.559 -17.223 -1.665 1.00 67.88 87 VAL A C 1
ATOM 733 O O . VAL A 1 87 ? 6.332 -18.009 -0.753 1.00 67.88 87 VAL A O 1
ATOM 736 N N . GLU A 1 88 ? 6.196 -17.477 -2.924 1.00 66.81 88 GLU A N 1
ATOM 737 C CA . GLU A 1 88 ? 5.495 -18.702 -3.347 1.00 66.81 88 GLU A CA 1
ATOM 738 C C . GLU A 1 88 ? 6.324 -19.977 -3.125 1.00 66.81 88 GLU A C 1
ATOM 740 O O . GLU A 1 88 ? 5.774 -21.050 -2.885 1.00 66.81 88 GLU A O 1
ATOM 745 N N . LYS A 1 89 ? 7.658 -19.864 -3.153 1.00 75.38 89 LYS A N 1
ATOM 746 C CA . LYS A 1 89 ? 8.578 -20.971 -2.842 1.00 75.38 89 LYS A CA 1
ATOM 747 C C . LYS A 1 89 ? 8.732 -21.225 -1.343 1.00 75.38 89 LYS A C 1
ATOM 749 O O . LYS A 1 89 ? 9.301 -22.250 -0.962 1.00 75.38 89 LYS A O 1
ATOM 754 N N . ARG A 1 90 ? 8.290 -20.307 -0.473 1.00 69.19 90 ARG A N 1
ATOM 755 C CA . ARG A 1 90 ? 8.410 -20.494 0.977 1.00 69.19 90 ARG A CA 1
ATOM 756 C C . ARG A 1 90 ? 7.321 -21.459 1.445 1.00 69.19 90 ARG A C 1
ATOM 758 O O . ARG A 1 90 ? 6.143 -21.186 1.226 1.00 69.19 90 ARG A O 1
ATOM 765 N N . PRO A 1 91 ? 7.675 -22.566 2.121 1.00 61.00 91 PRO A N 1
ATOM 766 C CA . PRO A 1 91 ? 6.667 -23.422 2.721 1.00 61.00 91 PRO A CA 1
ATOM 767 C C . PRO A 1 91 ? 5.915 -22.623 3.788 1.00 61.00 91 PRO A C 1
ATOM 769 O O . PRO A 1 91 ? 6.541 -21.984 4.640 1.00 61.00 91 PRO A O 1
ATOM 772 N N . PHE A 1 92 ? 4.581 -22.666 3.753 1.00 57.62 92 PHE A N 1
ATOM 773 C CA . PHE A 1 92 ? 3.768 -22.179 4.862 1.00 57.62 92 PHE A 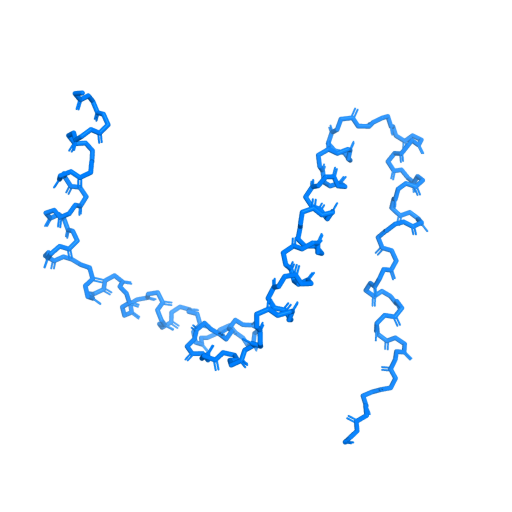CA 1
ATOM 774 C C . PHE A 1 92 ? 4.186 -22.955 6.114 1.00 57.62 92 PHE A C 1
ATOM 776 O O . PHE A 1 92 ? 4.069 -24.180 6.164 1.00 57.62 92 PHE A O 1
ATOM 783 N N . LYS A 1 93 ? 4.753 -22.258 7.102 1.00 55.16 93 LYS A N 1
ATOM 784 C CA . LYS A 1 93 ? 4.962 -22.850 8.422 1.00 55.16 93 LYS A CA 1
ATOM 785 C C . LYS A 1 93 ? 3.599 -22.905 9.107 1.00 55.16 93 LYS A C 1
ATOM 787 O O . LYS A 1 93 ? 2.976 -21.859 9.270 1.00 55.16 93 LYS A O 1
ATOM 792 N N . ASN A 1 94 ? 3.165 -24.125 9.426 1.00 43.28 94 ASN A N 1
ATOM 793 C CA . ASN A 1 94 ? 2.022 -24.401 10.298 1.00 43.28 94 ASN A CA 1
ATOM 794 C C . ASN A 1 94 ? 2.234 -23.802 11.689 1.00 43.28 94 ASN A C 1
ATOM 796 O O . ASN A 1 94 ? 3.401 -23.823 12.151 1.00 43.28 94 ASN A O 1
#